Protein AF-A0A9D7STX8-F1 (afdb_monomer)

Organism: NCBI:txid2982028

Foldseek 3Di:
DVVLLVVLLVVLVVLLVVLVVVQVVVVVVVDDNPPSVVLNVLSVVLSVVLVCCCPVVVPPVVSSVSSCVSVVVVVVVVVVCVVVVVPD

Secondary structure (DSSP, 8-state):
-HHHHHHHHHHHHHHHHHHHHHHHHHHTTT---HHHHHHHHHHHHHHHHHHHHHHTS--HHHHHHHHHHHHHHHHHHHHHHHHHTTT-

Mean predicted aligned error: 7.33 Å

Sequence (88 aa):
MSFLFWFLFILDLLLIILTVGASDFRAGFGASTNFNTWILIVTVISLIASLVTRYYFRQNKLSLLVVAIPVLLLFVMYVFEKRSGVGE

Nearest PDB structures (foldseek):
  2rld-assembly1_A  TM=5.556E-01  e=7.120E+00  Bacteroides thetaiotaomicron VPI-5482

Radius of gyration: 14.9 Å; Cα contacts (8 Å, |Δi|>4): 60; chains: 1; bounding box: 36×20×39 Å

Structure (mmCIF, N/CA/C/O backbone):
data_AF-A0A9D7STX8-F1
#
_entry.id   AF-A0A9D7STX8-F1
#
loop_
_atom_site.group_PDB
_atom_site.id
_atom_site.type_symbol
_atom_site.label_atom_id
_atom_site.label_alt_id
_atom_site.label_comp_id
_atom_site.label_asym_id
_atom_site.label_entity_id
_atom_site.label_seq_id
_atom_site.pdbx_PDB_ins_code
_atom_site.Cartn_x
_atom_site.Cartn_y
_atom_site.Cartn_z
_atom_site.occupancy
_atom_site.B_iso_or_equiv
_atom_site.auth_seq_id
_atom_site.auth_comp_id
_atom_site.auth_asym_id
_atom_site.auth_atom_id
_atom_site.pdbx_PDB_model_num
ATOM 1 N N . MET A 1 1 ? -9.977 -9.758 12.792 1.00 59.16 1 MET A N 1
ATOM 2 C CA . MET A 1 1 ? -9.953 -8.372 12.263 1.00 59.16 1 MET A CA 1
ATOM 3 C C . MET A 1 1 ? -8.596 -7.691 12.462 1.00 59.16 1 MET A C 1
ATOM 5 O O . MET A 1 1 ? -8.068 -7.183 11.488 1.00 59.16 1 MET A O 1
ATOM 9 N N . SER A 1 2 ? -7.989 -7.710 13.661 1.00 72.62 2 SER A N 1
ATOM 10 C CA . SER A 1 2 ? -6.692 -7.032 13.891 1.00 72.62 2 SER A CA 1
ATOM 11 C C . SER A 1 2 ? -5.511 -7.648 13.121 1.00 72.62 2 SER A C 1
ATOM 13 O O . SER A 1 2 ? -4.719 -6.907 12.551 1.00 72.62 2 SER A O 1
ATOM 15 N N . PHE A 1 3 ? -5.418 -8.985 13.063 1.00 86.62 3 PHE A N 1
ATOM 16 C CA . PHE A 1 3 ? -4.299 -9.689 12.416 1.00 86.62 3 PHE A CA 1
ATOM 17 C C . PHE A 1 3 ? -4.167 -9.368 10.921 1.00 86.62 3 PHE A C 1
ATOM 19 O O . PHE A 1 3 ? -3.092 -8.985 10.481 1.00 86.62 3 PHE A O 1
ATOM 26 N N . LEU A 1 4 ? -5.266 -9.452 10.161 1.00 87.19 4 LEU A N 1
ATOM 27 C CA . LEU A 1 4 ? -5.256 -9.200 8.716 1.00 87.19 4 LEU A CA 1
ATOM 28 C C . LEU A 1 4 ? -4.806 -7.771 8.378 1.00 87.19 4 LEU A C 1
ATOM 30 O O . LEU A 1 4 ? -4.032 -7.591 7.449 1.00 87.19 4 LEU A O 1
ATOM 34 N N . PHE A 1 5 ? -5.230 -6.771 9.160 1.00 88.31 5 PHE A N 1
ATOM 35 C CA . PHE A 1 5 ? -4.725 -5.407 8.995 1.00 88.31 5 PHE A CA 1
ATOM 36 C C . PHE A 1 5 ? -3.212 -5.351 9.190 1.00 88.31 5 PHE A C 1
ATOM 38 O O . PHE A 1 5 ? -2.525 -4.761 8.373 1.00 88.31 5 PHE A O 1
ATOM 45 N N . TRP A 1 6 ? -2.694 -5.936 10.274 1.00 89.00 6 TRP A N 1
ATOM 46 C CA . TRP A 1 6 ? -1.260 -5.873 10.568 1.00 89.00 6 TRP A CA 1
ATOM 47 C C . TRP A 1 6 ? -0.436 -6.624 9.527 1.00 89.00 6 TRP A C 1
ATOM 49 O O . TRP A 1 6 ? 0.630 -6.158 9.147 1.00 89.00 6 TRP A O 1
ATOM 59 N N . PHE A 1 7 ? -0.957 -7.740 9.024 1.00 89.56 7 PHE A N 1
ATOM 60 C CA . PHE A 1 7 ? -0.357 -8.473 7.921 1.00 89.56 7 PHE A CA 1
ATOM 61 C C . PHE A 1 7 ? -0.272 -7.620 6.645 1.00 89.56 7 PHE A C 1
ATOM 63 O O . PHE A 1 7 ? 0.810 -7.481 6.084 1.00 89.56 7 PHE A O 1
ATOM 70 N N . LEU A 1 8 ? -1.381 -6.992 6.229 1.00 89.19 8 LEU A N 1
ATOM 71 C CA . LEU A 1 8 ? -1.407 -6.094 5.065 1.00 89.19 8 LEU A CA 1
ATOM 72 C C . LEU A 1 8 ? -0.508 -4.869 5.266 1.00 89.19 8 LEU A C 1
ATOM 74 O O . LEU A 1 8 ? 0.242 -4.500 4.377 1.00 89.19 8 LEU A O 1
ATOM 78 N N . PHE A 1 9 ? -0.509 -4.298 6.467 1.00 89.44 9 PHE A N 1
ATOM 79 C CA . PHE A 1 9 ? 0.337 -3.164 6.821 1.00 89.44 9 PHE A CA 1
ATOM 80 C C . PHE A 1 9 ? 1.834 -3.492 6.708 1.00 89.44 9 PHE A C 1
ATOM 82 O O . PHE A 1 9 ? 2.614 -2.690 6.201 1.00 89.44 9 PHE A O 1
ATOM 89 N N . ILE A 1 10 ? 2.246 -4.679 7.166 1.00 91.00 10 ILE A N 1
ATOM 90 C CA . ILE A 1 10 ? 3.632 -5.147 7.030 1.00 91.00 10 ILE A CA 1
ATOM 91 C C . ILE A 1 10 ? 3.975 -5.396 5.556 1.00 91.00 10 ILE A C 1
ATOM 93 O O . ILE A 1 10 ? 5.078 -5.058 5.131 1.00 91.00 10 ILE A O 1
ATOM 97 N N . LEU A 1 11 ? 3.047 -5.949 4.768 1.00 89.75 11 LEU A N 1
ATOM 98 C CA . LEU A 1 11 ? 3.241 -6.113 3.325 1.00 89.75 11 LEU A CA 1
ATOM 99 C C . LEU A 1 11 ? 3.422 -4.769 2.613 1.00 89.75 11 LEU A C 1
ATOM 101 O O . LEU A 1 11 ? 4.339 -4.643 1.807 1.00 89.75 11 LEU A O 1
ATOM 105 N N . ASP A 1 12 ? 2.616 -3.761 2.942 1.00 88.31 12 ASP A N 1
ATOM 106 C CA . ASP A 1 12 ? 2.755 -2.414 2.383 1.00 88.31 12 ASP A CA 1
ATOM 107 C C . ASP A 1 12 ? 4.098 -1.775 2.771 1.00 88.31 12 ASP A C 1
ATOM 109 O O . ASP A 1 12 ? 4.757 -1.154 1.938 1.00 88.31 12 ASP A O 1
ATOM 113 N N . LEU A 1 13 ? 4.557 -1.976 4.011 1.00 89.38 13 LEU A N 1
ATOM 114 C CA . LEU A 1 13 ? 5.895 -1.556 4.445 1.00 89.38 13 LEU A CA 1
ATOM 115 C C . LEU A 1 13 ? 7.001 -2.221 3.619 1.00 89.38 13 LEU A C 1
ATOM 117 O O . LEU A 1 13 ? 7.925 -1.542 3.169 1.00 89.38 13 LEU A O 1
ATOM 121 N N . LEU A 1 14 ? 6.904 -3.533 3.395 1.00 89.38 14 LEU A N 1
ATOM 122 C CA . LEU A 1 14 ? 7.848 -4.263 2.549 1.00 89.38 14 LEU A CA 1
ATOM 123 C C . LEU A 1 14 ? 7.811 -3.753 1.106 1.00 89.38 14 LEU A C 1
ATOM 125 O O . LEU A 1 14 ? 8.866 -3.560 0.509 1.00 89.38 14 LEU A O 1
ATOM 129 N N . LEU A 1 15 ? 6.625 -3.474 0.562 1.00 86.38 15 LEU A N 1
ATOM 130 C CA . LEU A 1 15 ? 6.466 -2.897 -0.773 1.00 86.38 15 LEU A CA 1
ATOM 131 C C . LEU A 1 15 ? 7.140 -1.534 -0.893 1.00 86.38 15 LEU A C 1
ATOM 133 O O . LEU A 1 15 ? 7.817 -1.288 -1.890 1.00 86.38 15 LEU A O 1
ATOM 137 N N . ILE A 1 16 ? 7.014 -0.670 0.115 1.00 86.75 16 ILE A N 1
ATOM 138 C CA . ILE A 1 16 ? 7.708 0.622 0.137 1.00 86.75 16 ILE A CA 1
ATOM 139 C C . ILE A 1 16 ? 9.222 0.400 0.102 1.00 86.75 16 ILE A C 1
ATOM 141 O O . ILE A 1 16 ? 9.895 0.979 -0.748 1.00 86.75 16 ILE A O 1
ATOM 145 N N . ILE A 1 17 ? 9.755 -0.473 0.964 1.00 86.19 17 ILE A N 1
ATOM 146 C CA . ILE A 1 17 ? 11.198 -0.763 1.026 1.00 86.19 17 ILE A CA 1
ATOM 147 C C . ILE A 1 17 ? 11.708 -1.294 -0.318 1.00 86.19 17 ILE A C 1
ATOM 149 O O . ILE A 1 17 ? 12.721 -0.818 -0.826 1.00 86.19 17 ILE A O 1
ATOM 153 N N . LEU A 1 18 ? 10.993 -2.248 -0.917 1.00 84.62 18 LEU A N 1
ATOM 154 C CA . LEU A 1 18 ? 11.351 -2.819 -2.214 1.00 84.62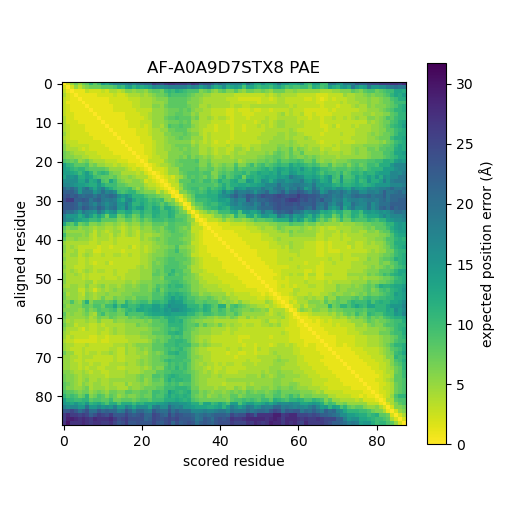 18 LEU A CA 1
ATOM 155 C C . LEU A 1 18 ? 11.269 -1.779 -3.334 1.00 84.62 18 LEU A C 1
ATOM 157 O O . LEU A 1 18 ? 12.138 -1.754 -4.199 1.00 84.62 18 LEU A O 1
ATOM 161 N N . THR A 1 19 ? 10.262 -0.904 -3.313 1.00 81.69 19 THR A N 1
ATOM 162 C CA . THR A 1 19 ? 10.079 0.127 -4.345 1.00 81.69 19 THR A CA 1
ATOM 163 C C . THR A 1 19 ? 11.170 1.194 -4.270 1.00 81.69 19 THR A C 1
ATOM 165 O O . THR A 1 19 ? 11.699 1.575 -5.312 1.00 81.69 19 THR A O 1
ATOM 168 N N . VAL A 1 20 ? 11.548 1.627 -3.060 1.00 81.50 20 VAL A N 1
ATOM 169 C CA . VAL A 1 20 ? 12.673 2.555 -2.836 1.00 81.50 20 VAL A CA 1
ATOM 170 C C . VAL A 1 20 ? 13.996 1.904 -3.238 1.00 81.50 20 VAL A C 1
ATOM 172 O O . VAL A 1 20 ? 14.751 2.466 -4.025 1.00 81.50 20 VAL A O 1
ATOM 175 N N . GLY A 1 21 ? 14.258 0.676 -2.779 1.00 78.19 21 GLY A N 1
ATOM 176 C CA . GLY A 1 21 ? 15.484 -0.039 -3.140 1.00 78.19 21 GLY A CA 1
ATOM 177 C C . GLY A 1 21 ? 15.604 -0.268 -4.651 1.00 78.19 21 GLY A C 1
ATOM 178 O O . GLY A 1 21 ? 16.674 -0.091 -5.233 1.00 78.19 21 GLY A O 1
ATOM 179 N N . ALA A 1 22 ? 14.493 -0.596 -5.315 1.00 74.12 22 ALA A N 1
ATOM 180 C CA . ALA A 1 22 ? 14.448 -0.740 -6.765 1.00 74.12 22 ALA A CA 1
ATOM 181 C C . ALA A 1 22 ? 14.611 0.600 -7.501 1.00 74.12 22 ALA A C 1
ATOM 183 O O . ALA A 1 22 ? 15.206 0.615 -8.582 1.00 74.12 22 ALA A O 1
ATOM 184 N N . SER A 1 23 ? 14.101 1.715 -6.956 1.00 69.19 23 SER A N 1
ATOM 185 C CA . SER A 1 23 ? 14.305 3.038 -7.557 1.00 69.19 23 SER A CA 1
ATOM 186 C C . SER A 1 23 ? 15.759 3.477 -7.470 1.00 69.19 23 SER A C 1
ATOM 188 O O . SER A 1 23 ? 16.290 3.949 -8.472 1.00 69.19 23 SER A O 1
ATOM 190 N N . ASP A 1 24 ? 16.416 3.252 -6.330 1.00 68.62 24 ASP A N 1
ATOM 191 C CA . ASP A 1 24 ? 17.828 3.599 -6.134 1.00 68.62 24 ASP A CA 1
ATOM 192 C C . ASP A 1 24 ? 18.733 2.762 -7.044 1.00 68.62 24 ASP A C 1
ATOM 194 O O . ASP A 1 24 ? 19.638 3.292 -7.692 1.00 68.62 24 ASP A O 1
ATOM 198 N N . PHE A 1 25 ? 18.435 1.465 -7.186 1.00 66.94 25 PHE A N 1
ATOM 199 C CA . PHE A 1 25 ? 19.149 0.594 -8.115 1.00 66.94 25 PHE A CA 1
ATOM 200 C C . PHE A 1 25 ? 18.974 1.048 -9.573 1.00 66.94 25 PHE A C 1
ATOM 202 O O . PHE A 1 25 ? 19.960 1.187 -10.291 1.00 66.94 25 PHE A O 1
ATOM 209 N N . ARG A 1 26 ? 17.743 1.340 -10.023 1.00 62.00 26 ARG A N 1
ATOM 210 C CA . ARG A 1 26 ? 17.469 1.795 -11.404 1.00 62.00 26 ARG A CA 1
ATOM 211 C C . ARG A 1 26 ? 18.014 3.187 -11.713 1.00 62.00 26 ARG A C 1
ATOM 213 O O . ARG A 1 26 ? 18.429 3.416 -12.850 1.00 62.00 26 ARG A O 1
ATOM 220 N N . ALA A 1 27 ? 18.022 4.097 -10.741 1.00 63.59 27 ALA A N 1
ATOM 221 C CA . ALA A 1 27 ? 18.581 5.436 -10.904 1.00 63.59 27 ALA A CA 1
ATOM 222 C C . ALA A 1 27 ? 20.079 5.380 -11.247 1.00 63.59 27 ALA A C 1
ATOM 224 O O . ALA A 1 27 ? 20.541 6.152 -12.086 1.00 63.59 27 ALA A O 1
ATOM 225 N N . GLY A 1 28 ? 20.809 4.399 -10.702 1.00 60.66 28 GLY A N 1
ATOM 226 C CA . GLY A 1 28 ? 22.201 4.120 -11.072 1.00 60.66 28 GLY A CA 1
ATOM 227 C C . GLY A 1 28 ? 22.410 3.719 -12.541 1.00 60.66 28 GLY A C 1
ATOM 228 O O . GLY A 1 28 ? 23.517 3.860 -13.052 1.00 60.66 28 GLY A O 1
ATOM 229 N N . PHE A 1 29 ? 21.357 3.279 -13.242 1.00 62.25 29 PHE A N 1
ATOM 230 C CA . PHE A 1 29 ? 21.393 2.862 -14.652 1.00 62.25 29 PHE A CA 1
ATOM 231 C C . PHE A 1 29 ? 20.686 3.840 -15.613 1.00 62.25 29 PHE A C 1
ATOM 233 O O . PHE A 1 29 ? 20.505 3.519 -16.786 1.00 62.25 29 PHE A O 1
ATOM 240 N N . GLY A 1 30 ? 20.274 5.029 -15.153 1.00 54.88 30 GLY A N 1
ATOM 241 C CA . GLY A 1 30 ? 19.727 6.086 -16.021 1.00 54.88 30 GLY A CA 1
ATOM 242 C C . GLY A 1 30 ? 18.309 5.847 -16.568 1.00 54.88 30 GLY A C 1
ATOM 243 O O . GLY A 1 30 ? 17.889 6.540 -17.493 1.00 54.88 30 GLY A O 1
ATOM 244 N N . ALA A 1 31 ? 17.550 4.893 -16.019 1.00 57.59 31 ALA A N 1
ATOM 245 C CA . ALA A 1 31 ? 16.170 4.623 -16.434 1.00 57.59 31 ALA A CA 1
ATOM 246 C C . ALA A 1 31 ? 15.167 5.589 -15.765 1.00 57.59 31 ALA A C 1
ATOM 248 O O . ALA A 1 31 ? 15.200 5.782 -14.550 1.00 57.59 31 ALA A O 1
ATOM 249 N N . SER A 1 32 ? 14.245 6.177 -16.541 1.00 55.62 32 SER A N 1
ATOM 250 C CA . SER A 1 32 ? 13.277 7.174 -16.047 1.00 55.62 32 SER A CA 1
ATOM 251 C C . SER A 1 32 ? 12.286 6.611 -15.015 1.00 55.62 32 SER A C 1
ATOM 253 O O . SER A 1 32 ? 11.720 5.533 -15.202 1.00 55.62 32 SER A O 1
ATOM 255 N N . THR A 1 33 ? 12.017 7.390 -13.967 1.00 56.78 33 THR A N 1
ATOM 256 C CA . THR A 1 33 ? 11.447 6.979 -12.666 1.00 56.78 33 THR A CA 1
ATOM 257 C C . THR A 1 33 ? 9.917 7.019 -12.541 1.00 56.78 33 THR A C 1
ATOM 259 O O . THR A 1 33 ? 9.378 6.662 -11.496 1.00 56.78 33 THR A O 1
ATOM 262 N N . ASN A 1 34 ? 9.190 7.461 -13.569 1.00 59.53 34 ASN A N 1
ATOM 263 C CA . ASN A 1 34 ? 7.844 8.019 -13.374 1.00 59.53 34 ASN A CA 1
ATOM 264 C C . ASN A 1 34 ? 6.795 7.052 -12.797 1.00 59.53 34 ASN A C 1
ATOM 266 O O . ASN A 1 34 ? 5.974 7.473 -11.988 1.00 59.53 34 ASN A O 1
ATOM 270 N N . PHE A 1 35 ? 6.802 5.771 -13.171 1.00 63.22 35 PHE A N 1
ATOM 271 C CA . PHE A 1 35 ? 5.723 4.851 -12.783 1.00 63.22 35 PHE A CA 1
ATOM 272 C C . PHE A 1 35 ? 5.855 4.323 -11.343 1.00 63.22 35 PHE A C 1
ATOM 274 O O . PHE A 1 35 ? 4.869 4.258 -10.610 1.00 63.22 35 PHE A O 1
ATOM 281 N N . ASN A 1 36 ? 7.082 4.029 -10.897 1.00 70.50 36 ASN A N 1
ATOM 282 C CA . ASN A 1 36 ? 7.346 3.540 -9.538 1.00 70.50 36 ASN A CA 1
ATOM 283 C C . ASN A 1 36 ? 7.050 4.607 -8.473 1.00 70.50 36 ASN A C 1
ATOM 285 O O . ASN A 1 36 ? 6.553 4.283 -7.396 1.00 70.50 36 ASN A O 1
ATOM 289 N N . THR A 1 37 ? 7.301 5.883 -8.783 1.00 75.31 37 THR A N 1
ATOM 290 C CA . THR A 1 37 ? 7.055 6.998 -7.857 1.00 75.31 37 THR A CA 1
ATOM 291 C C . THR A 1 37 ? 5.574 7.135 -7.505 1.00 75.31 37 THR A C 1
ATOM 293 O O . THR A 1 37 ? 5.236 7.336 -6.340 1.00 75.31 37 THR A O 1
ATOM 296 N N . TRP A 1 38 ? 4.670 6.972 -8.477 1.00 79.31 38 TRP A N 1
ATOM 297 C CA . TRP A 1 38 ? 3.227 7.046 -8.225 1.00 79.31 38 TRP A CA 1
ATOM 298 C C . TRP A 1 38 ? 2.732 5.912 -7.327 1.00 79.31 38 TRP A C 1
ATOM 300 O O . TRP A 1 38 ? 1.969 6.163 -6.394 1.00 79.31 38 TRP A O 1
ATOM 310 N N . ILE A 1 39 ? 3.205 4.685 -7.559 1.00 79.62 39 ILE A N 1
ATOM 311 C CA . ILE A 1 39 ? 2.863 3.520 -6.729 1.00 79.62 39 ILE A CA 1
ATOM 312 C C . ILE A 1 39 ? 3.336 3.743 -5.287 1.00 79.62 39 ILE A C 1
ATOM 314 O O . ILE A 1 39 ? 2.583 3.504 -4.341 1.00 79.62 39 ILE A O 1
ATOM 318 N N . LEU A 1 40 ? 4.546 4.279 -5.112 1.00 83.69 40 LEU A N 1
ATOM 319 C CA . LEU A 1 40 ? 5.097 4.599 -3.799 1.00 83.69 40 LEU A CA 1
ATOM 320 C C . LEU A 1 40 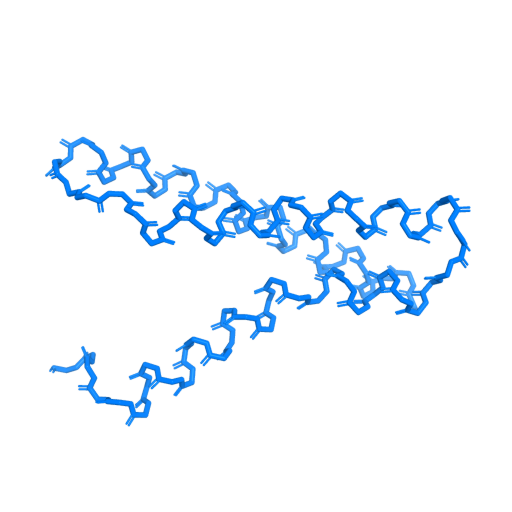? 4.256 5.651 -3.066 1.00 83.69 40 LEU A C 1
ATOM 322 O O . LEU A 1 40 ? 3.881 5.435 -1.915 1.00 83.69 40 LEU A O 1
ATOM 326 N N . ILE A 1 41 ? 3.901 6.752 -3.735 1.00 85.94 41 ILE A N 1
ATOM 327 C CA . ILE A 1 41 ? 3.063 7.813 -3.153 1.00 85.94 41 ILE A CA 1
ATOM 328 C C . ILE A 1 41 ? 1.710 7.250 -2.700 1.00 85.94 41 ILE A C 1
ATOM 330 O O . ILE A 1 41 ? 1.295 7.487 -1.565 1.00 85.94 41 ILE A O 1
ATOM 334 N N . VAL A 1 42 ? 1.036 6.467 -3.549 1.00 87.38 42 VAL A N 1
ATOM 335 C CA . VAL A 1 42 ? -0.266 5.864 -3.215 1.00 87.38 42 VAL A CA 1
ATOM 336 C C . VAL A 1 42 ? -0.151 4.907 -2.031 1.00 87.38 42 VAL A C 1
ATOM 338 O O . VAL A 1 42 ? -1.012 4.921 -1.149 1.00 87.38 42 VAL A O 1
ATOM 341 N N . THR A 1 43 ? 0.920 4.113 -1.972 1.00 86.69 43 THR A N 1
ATOM 342 C CA . THR A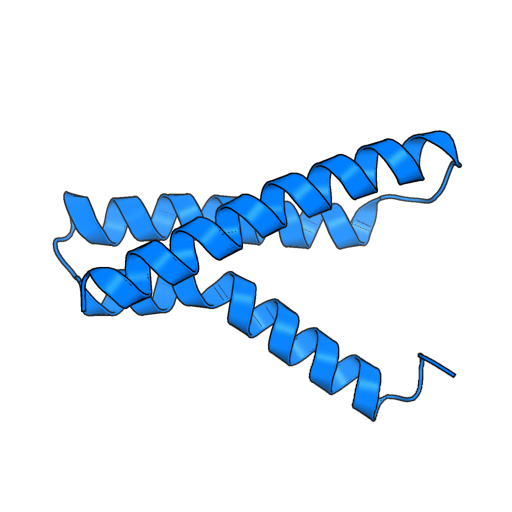 1 43 ? 1.155 3.160 -0.878 1.00 86.69 43 THR A CA 1
ATOM 343 C C . THR A 1 43 ? 1.382 3.893 0.441 1.00 86.69 43 THR A C 1
ATOM 345 O O . THR A 1 43 ? 0.729 3.585 1.435 1.00 86.69 43 THR A O 1
ATOM 348 N N . VAL A 1 44 ? 2.221 4.933 0.447 1.00 88.44 44 VAL A N 1
ATOM 349 C CA . VAL A 1 44 ? 2.500 5.745 1.643 1.00 88.44 44 VAL A CA 1
ATOM 350 C C . VAL A 1 44 ? 1.241 6.460 2.141 1.00 88.44 44 VAL A C 1
ATOM 352 O O . VAL A 1 44 ? 0.937 6.409 3.335 1.00 88.44 44 VAL A O 1
ATOM 355 N N . ILE A 1 45 ? 0.472 7.085 1.243 1.00 91.75 45 ILE A N 1
ATOM 356 C CA . ILE A 1 45 ? -0.782 7.760 1.607 1.00 91.75 45 ILE A CA 1
ATOM 357 C C . ILE A 1 45 ? -1.783 6.754 2.181 1.00 91.75 45 ILE A C 1
ATOM 359 O O . ILE A 1 45 ? -2.383 7.023 3.221 1.00 91.75 45 ILE A O 1
ATOM 363 N N . SER A 1 46 ? -1.942 5.591 1.544 1.00 89.56 46 SER A N 1
ATOM 364 C CA . SER A 1 46 ? -2.858 4.542 2.009 1.00 89.56 46 SER A CA 1
ATOM 365 C C . SER A 1 46 ? -2.448 4.013 3.382 1.00 89.56 46 SER A C 1
ATOM 367 O O . SER A 1 46 ? -3.293 3.841 4.259 1.00 89.56 46 SER A O 1
ATOM 369 N N . LEU A 1 47 ? -1.148 3.845 3.619 1.00 89.25 47 LEU A N 1
ATOM 370 C CA . LEU A 1 47 ? -0.614 3.386 4.894 1.00 89.25 47 LEU A CA 1
ATOM 371 C C . LEU A 1 47 ? -0.917 4.383 6.024 1.00 89.25 47 LEU A C 1
ATOM 373 O O . LEU A 1 47 ? -1.468 3.993 7.057 1.00 89.25 47 LEU A O 1
ATOM 377 N N . ILE A 1 48 ? -0.662 5.677 5.806 1.00 91.12 48 ILE A N 1
ATOM 378 C CA . ILE A 1 48 ? -0.977 6.740 6.776 1.00 91.12 48 ILE A CA 1
ATOM 379 C C . ILE A 1 48 ? -2.491 6.844 6.993 1.00 91.12 48 ILE A C 1
ATOM 381 O O . ILE A 1 48 ? -2.959 6.848 8.134 1.00 91.12 48 ILE A O 1
ATOM 385 N N . ALA A 1 49 ? -3.275 6.877 5.913 1.00 89.12 49 ALA A N 1
ATOM 386 C CA . ALA A 1 49 ? -4.728 6.958 5.982 1.00 89.12 49 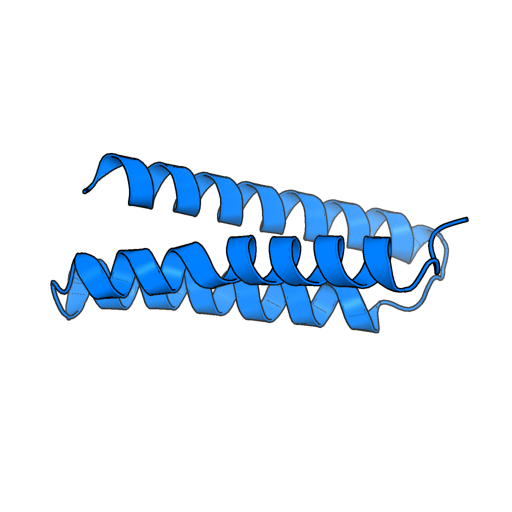ALA A CA 1
ATOM 387 C C . ALA A 1 49 ? -5.316 5.764 6.745 1.00 89.12 49 ALA A C 1
ATOM 389 O O . ALA A 1 49 ? -6.212 5.942 7.571 1.00 89.12 49 ALA A O 1
ATOM 390 N N . SER A 1 50 ? -4.783 4.555 6.555 1.00 87.00 50 SER A N 1
ATOM 391 C CA . SER A 1 50 ? -5.247 3.359 7.262 1.00 87.00 50 SER A CA 1
ATOM 392 C C . SER A 1 50 ? -5.055 3.469 8.781 1.00 87.00 50 SER A C 1
ATOM 394 O O . SER A 1 50 ? -5.966 3.124 9.540 1.00 87.00 50 SER A O 1
ATOM 396 N N . LEU A 1 51 ? -3.927 4.033 9.232 1.00 87.50 51 LEU A N 1
ATOM 397 C CA . LEU A 1 51 ? -3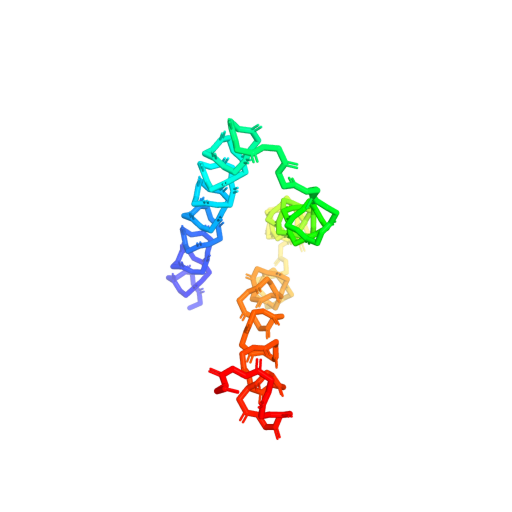.641 4.288 10.645 1.00 87.50 51 LEU A CA 1
ATOM 398 C C . LEU A 1 51 ? -4.567 5.365 11.215 1.00 87.50 51 LEU A C 1
ATOM 400 O O . LEU A 1 51 ? -5.163 5.156 12.272 1.00 87.50 51 LEU A O 1
ATOM 404 N N . VAL A 1 52 ? -4.752 6.478 10.500 1.00 89.00 52 VAL A N 1
ATOM 405 C CA . VAL A 1 52 ? -5.667 7.555 10.915 1.00 89.00 52 VAL A CA 1
ATOM 406 C C . VAL A 1 52 ? -7.095 7.022 11.043 1.00 89.00 52 VAL A C 1
ATOM 408 O O . VAL A 1 52 ? -7.749 7.220 12.067 1.00 89.00 52 VAL A O 1
ATOM 411 N N . THR A 1 53 ? -7.571 6.264 10.057 1.00 87.75 53 THR A N 1
ATOM 412 C CA . THR A 1 53 ? -8.929 5.698 10.070 1.00 87.75 53 THR A CA 1
ATOM 413 C C . THR A 1 53 ? -9.111 4.691 11.210 1.00 87.75 53 THR A C 1
ATOM 415 O O . THR A 1 53 ? -10.180 4.609 11.822 1.00 87.75 53 THR A O 1
ATOM 418 N N . ARG A 1 54 ? -8.050 3.946 11.543 1.00 83.31 54 ARG A N 1
ATOM 419 C CA . ARG A 1 54 ? -8.068 2.960 12.624 1.00 83.31 54 ARG A CA 1
ATOM 420 C C . ARG A 1 54 ? -8.054 3.597 14.012 1.00 83.31 54 ARG A C 1
ATOM 422 O O . ARG A 1 54 ? -8.842 3.184 14.858 1.00 83.31 54 ARG A O 1
ATOM 429 N N . TYR A 1 55 ? -7.179 4.571 14.253 1.00 86.31 55 TYR A N 1
ATOM 430 C CA . TYR A 1 55 ? -6.968 5.135 15.590 1.00 86.31 55 TYR A CA 1
ATOM 431 C C . TYR A 1 55 ? -7.843 6.355 15.881 1.00 86.31 55 TYR A C 1
ATOM 433 O O . TYR A 1 55 ? -8.394 6.450 16.976 1.00 86.31 55 TYR A O 1
ATOM 441 N N . TYR A 1 56 ? -8.019 7.254 14.909 1.00 85.44 56 TYR A N 1
ATOM 442 C CA . TYR A 1 56 ? -8.799 8.479 15.089 1.00 85.44 56 TYR A CA 1
ATOM 443 C C . TYR A 1 56 ? -10.300 8.224 14.918 1.00 85.44 56 TYR A C 1
ATOM 445 O O . TYR A 1 56 ? -11.095 8.538 15.798 1.00 85.44 56 TYR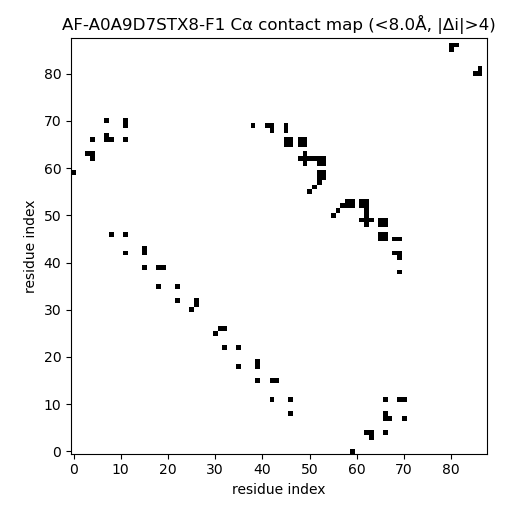 A O 1
ATOM 453 N N . PHE A 1 57 ? -10.690 7.568 13.822 1.00 83.38 57 PHE A N 1
ATOM 454 C CA . PHE A 1 57 ? -12.103 7.314 13.508 1.00 83.38 57 PHE A CA 1
ATOM 455 C C . PHE A 1 57 ? -12.651 6.014 14.115 1.00 83.38 57 PHE A C 1
ATOM 457 O O . PHE A 1 57 ? -13.853 5.764 14.043 1.00 83.38 57 PHE A O 1
ATOM 464 N N . ARG A 1 58 ? -11.786 5.168 14.701 1.00 82.88 58 ARG A N 1
ATOM 465 C CA . ARG A 1 58 ? -12.130 3.854 15.287 1.00 82.88 58 ARG A CA 1
ATOM 466 C C . ARG A 1 58 ? -12.893 2.925 14.326 1.00 82.88 58 ARG A C 1
ATOM 468 O O . ARG A 1 58 ? -13.540 1.966 14.752 1.00 82.88 58 ARG A O 1
ATOM 475 N N . GLN A 1 59 ? -12.799 3.168 13.016 1.00 83.56 59 GLN A N 1
ATOM 476 C CA . GLN A 1 59 ? -13.514 2.410 11.993 1.00 83.56 59 GLN A CA 1
ATOM 477 C C . GLN A 1 59 ? -12.653 1.261 11.466 1.00 83.56 59 GLN A C 1
ATOM 479 O O . GLN A 1 59 ? -12.058 1.334 10.393 1.00 83.56 59 GLN A O 1
ATOM 484 N N . ASN A 1 60 ? -12.633 0.158 12.218 1.00 80.44 60 ASN A N 1
ATOM 485 C CA . ASN A 1 60 ? -11.807 -1.023 11.925 1.00 80.44 60 ASN A CA 1
ATOM 486 C C . ASN A 1 60 ? -12.062 -1.664 10.547 1.00 80.44 60 ASN A C 1
ATOM 488 O O . ASN A 1 60 ? -11.183 -2.335 10.015 1.00 80.44 60 ASN A O 1
ATOM 492 N N . LYS A 1 61 ? -13.269 -1.514 9.986 1.00 83.69 61 LYS A N 1
ATOM 493 C CA . LYS A 1 61 ? -13.607 -2.065 8.663 1.00 83.69 61 LYS A CA 1
ATOM 494 C C . LYS A 1 61 ? -13.060 -1.188 7.536 1.00 83.69 61 LYS A C 1
ATOM 496 O O . LYS A 1 61 ? -12.478 -1.712 6.594 1.00 83.69 61 LYS A O 1
ATOM 501 N N . LEU A 1 62 ? -13.203 0.134 7.659 1.00 83.56 62 LEU A N 1
ATOM 502 C CA . LEU A 1 62 ? -12.681 1.078 6.671 1.00 83.56 62 LEU A CA 1
ATOM 503 C C . LEU A 1 62 ? -11.156 1.094 6.666 1.00 83.56 62 LEU A C 1
ATOM 505 O O . LEU A 1 62 ? -10.565 1.068 5.596 1.00 83.56 62 LEU A O 1
ATOM 509 N N . SER A 1 63 ? -10.508 1.049 7.832 1.00 84.44 63 SER A N 1
ATOM 510 C CA . SER A 1 63 ? -9.044 0.980 7.887 1.00 84.44 63 SER A CA 1
ATOM 511 C C . SER A 1 63 ? -8.483 -0.262 7.192 1.00 84.44 63 SER A C 1
ATOM 513 O O . SER A 1 63 ? -7.420 -0.189 6.582 1.00 84.44 63 SER A O 1
ATOM 515 N N . LEU A 1 64 ? -9.205 -1.386 7.248 1.00 86.00 64 LEU A N 1
ATOM 516 C CA . LEU A 1 64 ? -8.821 -2.623 6.574 1.00 86.00 64 LEU A CA 1
ATOM 517 C C . LEU A 1 64 ? -8.993 -2.534 5.053 1.00 86.00 64 LEU A C 1
ATOM 519 O O . LEU A 1 64 ? -8.162 -3.055 4.320 1.00 86.00 64 LEU A O 1
ATOM 523 N N . LEU A 1 65 ? -10.035 -1.848 4.576 1.00 87.25 65 LEU A N 1
ATOM 524 C CA . LEU A 1 65 ? -10.182 -1.563 3.147 1.00 87.25 65 LEU A CA 1
ATOM 525 C C . LEU A 1 65 ? -9.074 -0.634 2.655 1.00 87.25 65 LEU A C 1
ATOM 527 O O . LEU A 1 65 ? -8.489 -0.901 1.615 1.00 87.25 65 LEU A O 1
ATOM 531 N N . VAL A 1 66 ? -8.754 0.410 3.423 1.00 88.62 66 VAL A N 1
ATOM 532 C CA . VAL A 1 66 ? -7.737 1.401 3.054 1.00 88.62 66 VAL A CA 1
ATOM 533 C C . VAL A 1 66 ? -6.339 0.780 2.997 1.00 88.62 66 VAL A C 1
ATOM 535 O O . VAL A 1 66 ? -5.627 1.011 2.027 1.00 88.62 66 VAL A O 1
ATOM 538 N N . VAL A 1 67 ? -5.962 -0.059 3.970 1.00 89.50 67 VAL A N 1
ATOM 539 C CA . VAL A 1 67 ? -4.665 -0.770 3.938 1.00 89.50 67 VAL A CA 1
ATOM 540 C C . VAL A 1 67 ? -4.611 -1.857 2.854 1.00 89.50 67 VAL A C 1
ATOM 542 O O . VAL A 1 67 ? -3.544 -2.306 2.477 1.00 89.50 67 VAL A O 1
ATOM 545 N N . ALA A 1 68 ? -5.750 -2.311 2.327 1.00 88.38 68 ALA A N 1
ATOM 546 C CA . ALA A 1 68 ? -5.764 -3.281 1.232 1.00 88.38 68 ALA A CA 1
ATOM 547 C C . ALA A 1 68 ? -5.589 -2.627 -0.151 1.00 88.38 68 ALA A C 1
ATOM 549 O O . ALA A 1 68 ? -5.315 -3.339 -1.118 1.00 88.38 68 ALA A O 1
ATOM 550 N N . ILE A 1 69 ? -5.757 -1.301 -0.267 1.00 89.44 69 ILE A N 1
ATOM 551 C CA . ILE A 1 69 ? -5.703 -0.575 -1.548 1.00 89.44 69 ILE A CA 1
ATOM 552 C C . ILE A 1 69 ? -4.395 -0.837 -2.306 1.00 89.44 69 ILE A C 1
ATOM 554 O O . ILE A 1 69 ? -4.489 -1.186 -3.482 1.00 89.44 69 ILE A O 1
ATOM 558 N N . PRO A 1 70 ? -3.196 -0.719 -1.702 1.00 86.50 70 PRO A N 1
ATOM 559 C CA . PRO A 1 70 ? -1.950 -0.856 -2.455 1.00 86.50 70 PRO A CA 1
ATOM 560 C C . PRO A 1 70 ? -1.769 -2.270 -3.012 1.00 86.50 70 PRO A C 1
ATOM 562 O O . PRO A 1 70 ? -1.466 -2.448 -4.192 1.00 86.50 70 PRO A O 1
ATOM 565 N N . VAL A 1 71 ? -2.055 -3.281 -2.190 1.00 86.88 71 VAL A N 1
ATOM 566 C CA . VAL A 1 71 ? -2.016 -4.694 -2.590 1.00 86.88 71 VAL A CA 1
ATOM 567 C C . VAL A 1 71 ? -3.020 -4.986 -3.709 1.00 86.88 71 VAL A C 1
ATOM 569 O O . VAL A 1 71 ? -2.680 -5.656 -4.683 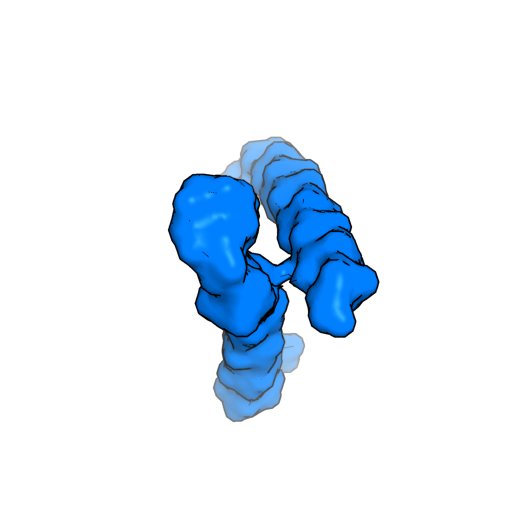1.00 86.88 71 VAL A O 1
ATOM 572 N N . LEU A 1 72 ? -4.247 -4.465 -3.609 1.00 88.31 72 LEU A N 1
ATOM 573 C CA . LEU A 1 72 ? -5.258 -4.614 -4.659 1.00 88.31 72 LEU A CA 1
ATOM 574 C C . LEU A 1 72 ? -4.827 -3.942 -5.962 1.00 88.31 72 LEU A C 1
ATOM 576 O O . LEU A 1 72 ? -5.031 -4.506 -7.032 1.00 88.31 72 LEU A O 1
ATOM 580 N N . LEU A 1 73 ? -4.216 -2.762 -5.880 1.00 86.75 73 LEU A N 1
ATOM 581 C CA . LEU A 1 73 ? -3.758 -2.012 -7.044 1.00 86.75 73 LEU A CA 1
ATOM 582 C C . LEU A 1 73 ? -2.655 -2.778 -7.787 1.00 86.75 73 LEU A C 1
ATOM 584 O O . LEU A 1 73 ? -2.735 -2.929 -9.005 1.00 86.75 73 LEU A O 1
ATOM 588 N N . LEU A 1 74 ? -1.699 -3.361 -7.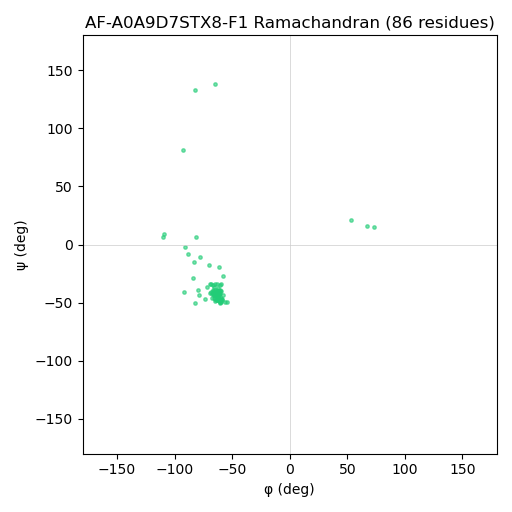057 1.00 84.06 74 LEU A N 1
ATOM 589 C CA . LEU A 1 74 ? -0.681 -4.247 -7.629 1.00 84.06 74 LEU A CA 1
ATOM 590 C C . LEU A 1 74 ? -1.280 -5.515 -8.236 1.00 84.06 74 LEU A C 1
ATOM 592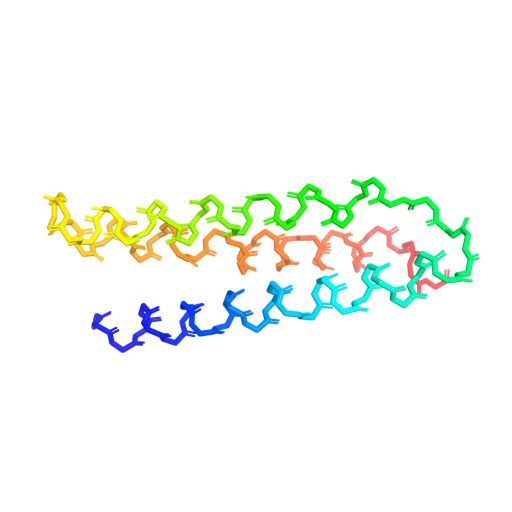 O O . LEU A 1 74 ? -0.876 -5.927 -9.321 1.00 84.06 74 LEU A O 1
ATOM 596 N N . PHE A 1 75 ? -2.260 -6.126 -7.570 1.00 86.00 75 PHE A N 1
ATOM 597 C CA . PHE A 1 75 ? -2.936 -7.307 -8.101 1.00 86.00 75 PHE A CA 1
ATOM 598 C C . PHE A 1 75 ? -3.662 -6.997 -9.415 1.00 86.00 75 PHE A C 1
ATOM 600 O O . PHE A 1 75 ? -3.553 -7.748 -10.382 1.00 86.00 75 PHE A O 1
ATOM 607 N N . VAL A 1 76 ? -4.368 -5.866 -9.471 1.00 87.25 76 VAL A N 1
ATOM 608 C CA . VAL A 1 76 ? -5.039 -5.387 -10.682 1.00 87.25 76 VAL A CA 1
ATOM 609 C C . VAL A 1 76 ? -4.018 -5.144 -11.792 1.00 87.25 76 VAL A C 1
ATOM 611 O O . VAL A 1 76 ? -4.213 -5.651 -12.894 1.00 87.25 76 VAL A O 1
ATOM 614 N N . MET A 1 77 ? -2.911 -4.453 -11.505 1.00 84.19 77 MET A N 1
ATOM 615 C CA . MET A 1 77 ? -1.824 -4.245 -12.469 1.00 84.19 77 MET A CA 1
ATOM 616 C C . MET A 1 77 ? -1.276 -5.562 -13.015 1.00 84.19 77 MET A C 1
ATOM 618 O O . MET A 1 77 ? -1.230 -5.737 -14.229 1.00 84.19 77 MET A O 1
ATOM 622 N N . TYR A 1 78 ? -0.955 -6.513 -12.137 1.00 82.75 78 TYR A N 1
ATOM 623 C CA . TYR A 1 78 ? -0.458 -7.830 -12.527 1.00 82.75 78 TYR A CA 1
ATOM 624 C C . TYR A 1 78 ? -1.443 -8.573 -13.442 1.00 82.75 78 TYR A C 1
ATOM 626 O O . TYR A 1 78 ? -1.053 -9.159 -14.451 1.00 82.75 78 TYR A O 1
ATOM 634 N N . VAL A 1 79 ? -2.740 -8.537 -13.121 1.00 86.94 79 VAL A N 1
ATOM 635 C CA . VAL A 1 79 ? -3.778 -9.170 -13.946 1.00 86.94 79 VAL A CA 1
ATOM 636 C C . VAL A 1 79 ? -3.913 -8.479 -15.304 1.00 86.94 79 VAL A C 1
ATOM 638 O O . VAL A 1 79 ? -4.081 -9.168 -16.312 1.00 86.94 79 VAL A O 1
ATOM 641 N N . PHE A 1 80 ? -3.840 -7.147 -15.349 1.00 83.94 80 PHE A N 1
ATOM 642 C CA . PHE A 1 80 ? -3.886 -6.393 -16.601 1.00 83.94 80 PHE A CA 1
ATOM 643 C C . PHE A 1 80 ? -2.674 -6.680 -17.482 1.00 83.94 80 PHE A C 1
ATOM 645 O O . PHE A 1 80 ? -2.862 -6.983 -18.654 1.00 83.94 80 PHE A O 1
ATOM 652 N N . GLU A 1 81 ? -1.466 -6.656 -16.924 1.00 80.56 81 GLU A N 1
ATOM 653 C CA . GLU A 1 81 ? -0.216 -6.921 -17.644 1.00 80.56 81 GLU A CA 1
ATOM 654 C C . GLU A 1 81 ? -0.170 -8.354 -18.191 1.00 80.56 81 GLU A C 1
ATOM 656 O O . GLU A 1 81 ? 0.147 -8.582 -19.358 1.00 80.56 81 GLU A O 1
ATOM 661 N N . LYS A 1 82 ? -0.624 -9.329 -17.393 1.00 77.19 82 LYS A N 1
ATOM 662 C CA . LYS A 1 82 ? -0.757 -10.722 -17.833 1.00 77.19 82 LYS A CA 1
ATOM 663 C C . LYS A 1 82 ? -1.773 -10.896 -18.966 1.00 77.19 82 LYS A C 1
ATOM 665 O O . LYS A 1 82 ? -1.603 -11.775 -19.805 1.00 77.19 82 LYS A O 1
ATOM 670 N N . ARG A 1 83 ? -2.855 -10.109 -18.985 1.00 74.50 83 ARG A N 1
ATOM 671 C CA . ARG A 1 83 ? -3.879 -10.179 -20.044 1.00 74.50 83 ARG A CA 1
ATOM 672 C C . ARG A 1 83 ? -3.524 -9.376 -21.289 1.00 74.50 83 ARG A C 1
ATOM 674 O O . ARG A 1 83 ? -3.989 -9.739 -22.363 1.00 74.50 83 ARG A O 1
ATOM 681 N N . SER A 1 84 ? -2.760 -8.297 -21.156 1.00 67.88 84 SER A N 1
ATOM 682 C CA . SER A 1 84 ? -2.359 -7.459 -22.286 1.00 67.88 84 SER A CA 1
ATOM 683 C C . SER A 1 84 ? -1.222 -8.070 -23.107 1.00 67.88 84 SER A C 1
ATOM 685 O O . SER A 1 84 ? -0.958 -7.578 -24.198 1.00 67.88 84 SER A O 1
ATOM 687 N N . GLY A 1 85 ? -0.577 -9.140 -22.624 1.00 56.69 85 GLY A N 1
ATOM 688 C CA . GLY A 1 85 ? 0.477 -9.845 -23.360 1.00 56.69 85 GLY A CA 1
ATOM 689 C C . GLY A 1 85 ? 1.753 -9.021 -23.546 1.00 56.69 85 GLY A C 1
ATOM 690 O O . GLY A 1 85 ? 2.578 -9.369 -24.374 1.00 56.69 85 GLY A O 1
ATOM 691 N N . VAL A 1 86 ? 1.934 -7.934 -22.788 1.00 53.47 86 VAL A N 1
ATOM 692 C CA . VAL A 1 86 ? 3.086 -7.014 -22.916 1.00 53.47 86 VAL A CA 1
ATOM 693 C C . VAL A 1 86 ? 4.340 -7.551 -22.191 1.00 53.47 86 VAL A C 1
ATOM 695 O O . VAL A 1 86 ? 5.351 -6.864 -22.094 1.00 53.47 86 VAL A O 1
ATOM 698 N N . GLY A 1 87 ? 4.282 -8.783 -21.676 1.00 51.94 87 GLY A N 1
ATOM 699 C CA . GLY A 1 87 ? 5.358 -9.430 -20.918 1.00 51.94 87 GLY A CA 1
ATOM 700 C C . GLY A 1 87 ? 6.062 -10.598 -21.619 1.00 51.94 87 GLY A C 1
ATOM 701 O O . GLY A 1 87 ? 6.875 -11.245 -20.961 1.00 51.94 87 GLY A O 1
ATOM 702 N N . GLU A 1 88 ? 5.760 -10.880 -22.893 1.00 44.34 88 GLU A N 1
ATOM 703 C CA . GLU A 1 88 ? 6.536 -11.798 -23.753 1.00 44.34 88 GLU A CA 1
ATOM 704 C C . GLU A 1 88 ? 7.170 -11.050 -24.931 1.00 44.34 88 GLU A C 1
ATOM 706 O O . GLU A 1 88 ? 6.463 -10.234 -25.567 1.00 44.34 88 GLU A O 1
#

pLDDT: mean 79.71, std 11.61, range [44.34, 91.75]

Solvent-accessible surface area (backbone atoms only — not comparable to full-atom values): 4839 Å² total; per-residue (Å²): 116,70,64,62,41,52,53,39,46,51,49,51,51,50,50,46,54,52,51,53,54,50,46,59,57,39,53,78,70,74,56,86,62,71,70,64,50,55,55,47,52,53,38,53,52,29,51,53,49,16,50,46,31,37,70,74,66,61,36,65,68,60,16,41,54,38,38,40,45,52,60,50,51,52,51,50,49,53,53,49,45,68,70,68,55,80,83,118